Protein AF-A0A060XY44-F1 (afdb_monomer_lite)

Secondary structure (DSSP, 8-state):
----------HHHHHHHHHHHHHHTT-HHHHHHHHHHH---SS---HHHHHHHHHHHTT-HHHHHHHTGGGGGSTTS-HHHHHHHHHHHHHHHHHHHHHHHTTTT-HHHHHHHHHHHHHHHHHHHTT-SSHHHHHHHHHHTT-S-GGGSGGG--

Organism: Oncorhynchus mykiss (NCBI:txid8022)

Sequence (154 aa):
MTAEEIINVKEVEIIKVILDFLNSRKLHISMLALEKESGVINGLYSDDMLFLRQLVLDGQWDEVLQFIQPLECMDKFDRKRFRYIVLKQKFLEALCVNNAMSAEDEPQHLEFTMQESVKCLHALEEFCPSKDDYSKLCLLLTLPRLTNHAEFKA

Structure (mmCIF, N/CA/C/O backbone):
data_AF-A0A060XY44-F1
#
_entry.id   AF-A0A060XY44-F1
#
loop_
_atom_site.group_PDB
_atom_site.id
_atom_site.type_symbol
_atom_site.label_atom_id
_atom_site.label_alt_id
_atom_site.label_comp_id
_atom_site.label_asym_id
_atom_site.label_entity_id
_atom_site.label_seq_id
_atom_site.pdbx_PDB_ins_code
_atom_site.Cartn_x
_atom_site.Cartn_y
_atom_site.Cartn_z
_atom_site.occupancy
_atom_site.B_iso_or_equiv
_atom_site.auth_seq_id
_atom_site.auth_comp_id
_atom_site.auth_asym_id
_atom_site.auth_atom_id
_atom_site.pdbx_PDB_model_num
ATOM 1 N N . MET A 1 1 ? 19.293 -19.293 -49.717 1.00 46.50 1 MET A N 1
ATOM 2 C CA . MET A 1 1 ? 19.502 -18.174 -48.778 1.00 46.50 1 MET A CA 1
ATOM 3 C C . MET A 1 1 ? 18.289 -18.135 -47.871 1.00 46.50 1 MET A C 1
ATOM 5 O O . MET A 1 1 ? 17.247 -17.658 -48.293 1.00 46.50 1 MET A O 1
ATOM 9 N N . THR A 1 2 ? 18.366 -18.764 -46.703 1.00 54.50 2 THR A N 1
ATOM 10 C CA . THR A 1 2 ? 17.328 -18.640 -45.674 1.00 54.50 2 THR A CA 1
ATOM 11 C C . THR A 1 2 ? 17.514 -17.275 -45.029 1.00 54.50 2 THR A C 1
ATOM 13 O O . THR A 1 2 ? 18.593 -17.003 -44.508 1.00 54.50 2 THR A O 1
ATOM 16 N N . ALA A 1 3 ? 16.527 -16.390 -45.158 1.00 61.72 3 ALA A N 1
ATOM 17 C CA . ALA A 1 3 ? 16.538 -15.121 -44.446 1.00 61.72 3 ALA A CA 1
ATOM 18 C C . ALA A 1 3 ? 16.564 -15.429 -42.943 1.00 61.72 3 ALA A C 1
ATOM 20 O O . ALA A 1 3 ? 15.712 -16.174 -42.463 1.00 61.72 3 ALA A O 1
ATOM 21 N N . GLU A 1 4 ? 17.565 -14.926 -42.222 1.00 64.94 4 GLU A N 1
ATOM 22 C CA . GLU A 1 4 ? 17.541 -14.946 -40.762 1.00 64.94 4 GLU A CA 1
ATOM 23 C C . GLU A 1 4 ? 16.372 -14.067 -40.316 1.00 64.94 4 GLU A C 1
ATOM 25 O O . GLU A 1 4 ? 16.352 -12.861 -40.566 1.00 64.94 4 GLU A O 1
ATOM 30 N N . GLU A 1 5 ? 15.355 -14.679 -39.716 1.00 71.06 5 GLU A N 1
ATOM 31 C CA . GLU A 1 5 ? 14.253 -13.944 -39.110 1.00 71.06 5 GLU A CA 1
ATOM 32 C C . GLU A 1 5 ? 14.771 -13.257 -37.842 1.00 71.06 5 GLU A C 1
ATOM 34 O O . GLU A 1 5 ? 14.989 -13.888 -36.808 1.00 71.06 5 GLU A O 1
ATOM 39 N N . ILE A 1 6 ? 15.010 -11.949 -37.932 1.00 79.62 6 ILE A N 1
ATOM 40 C CA . ILE A 1 6 ? 15.431 -11.130 -36.796 1.00 79.62 6 ILE A CA 1
ATOM 41 C C . ILE A 1 6 ? 14.171 -10.649 -36.074 1.00 79.62 6 ILE A C 1
ATOM 43 O O . ILE A 1 6 ? 13.427 -9.814 -36.591 1.00 79.62 6 ILE A O 1
ATOM 47 N N . ILE A 1 7 ? 13.934 -11.156 -34.865 1.00 81.62 7 ILE A N 1
ATOM 48 C CA . ILE A 1 7 ? 12.894 -10.624 -33.979 1.00 81.62 7 ILE A CA 1
ATOM 49 C C . ILE A 1 7 ? 13.433 -9.338 -33.344 1.00 81.62 7 ILE A C 1
ATOM 51 O O . ILE A 1 7 ? 14.414 -9.369 -32.604 1.00 81.62 7 ILE A O 1
ATOM 55 N N . ASN A 1 8 ? 12.790 -8.205 -33.625 1.00 87.62 8 ASN A N 1
ATOM 56 C CA . ASN A 1 8 ? 13.129 -6.920 -33.018 1.00 87.62 8 ASN A CA 1
ATOM 57 C C . ASN A 1 8 ? 12.208 -6.659 -31.818 1.00 87.62 8 ASN A C 1
ATOM 59 O O . ASN A 1 8 ? 11.024 -6.383 -32.004 1.00 87.62 8 ASN A O 1
ATOM 63 N N . VAL A 1 9 ? 12.747 -6.770 -30.603 1.00 91.12 9 VAL A N 1
ATOM 64 C CA . VAL A 1 9 ? 12.024 -6.520 -29.346 1.00 91.12 9 VAL A CA 1
ATOM 65 C C . VAL A 1 9 ? 12.597 -5.270 -28.699 1.00 91.12 9 VAL A C 1
ATOM 67 O O . VAL A 1 9 ? 13.816 -5.136 -28.578 1.00 91.12 9 VAL A O 1
ATOM 70 N N . LYS A 1 10 ? 11.733 -4.351 -28.261 1.00 94.19 10 LYS A N 1
ATOM 71 C CA . LYS A 1 10 ? 12.196 -3.161 -27.544 1.00 94.19 10 LYS A CA 1
ATOM 72 C C . LYS A 1 10 ? 12.646 -3.544 -26.140 1.00 94.19 10 LYS A C 1
ATOM 74 O O . LYS A 1 10 ? 12.005 -4.347 -25.470 1.00 94.19 10 LYS A O 1
ATOM 79 N N . GLU A 1 11 ? 13.680 -2.879 -25.641 1.00 94.25 11 GLU A N 1
ATOM 80 C CA . GLU A 1 11 ? 14.184 -3.084 -24.277 1.00 94.25 11 GLU A CA 1
ATOM 81 C C . GLU A 1 11 ? 13.078 -2.954 -23.213 1.00 94.25 11 GLU A C 1
ATOM 83 O O . GLU A 1 11 ? 12.943 -3.810 -22.342 1.00 94.25 11 GLU A O 1
ATOM 88 N N . VAL A 1 12 ? 12.200 -1.952 -23.351 1.00 95.81 12 VAL A N 1
ATOM 89 C CA . VAL A 1 12 ? 11.047 -1.751 -22.454 1.00 95.81 12 VAL A CA 1
ATOM 90 C C . VAL A 1 12 ? 10.093 -2.952 -22.422 1.00 95.81 12 VAL A C 1
ATOM 92 O O . VAL A 1 12 ? 9.491 -3.228 -21.387 1.00 95.81 12 VAL A O 1
ATOM 95 N N . GLU A 1 13 ? 9.944 -3.682 -23.529 1.00 95.38 13 GLU A N 1
ATOM 96 C CA . GLU A 1 13 ? 9.080 -4.866 -23.603 1.00 95.38 13 GLU A CA 1
ATOM 97 C C . GLU A 1 13 ? 9.722 -6.040 -22.864 1.00 95.38 13 GLU A C 1
ATOM 99 O O . GLU A 1 13 ? 9.041 -6.731 -22.109 1.00 95.38 13 GLU A O 1
ATOM 104 N N . ILE A 1 14 ? 11.042 -6.208 -22.999 1.00 96.25 14 ILE A N 1
ATOM 105 C CA . ILE A 1 14 ? 11.809 -7.213 -22.252 1.00 96.25 14 ILE A CA 1
ATOM 106 C C . ILE A 1 14 ? 11.682 -6.954 -20.749 1.00 96.25 14 ILE A C 1
ATOM 108 O O . ILE A 1 14 ? 11.359 -7.869 -19.992 1.00 96.25 14 ILE A O 1
ATOM 112 N N . ILE A 1 15 ? 11.870 -5.703 -20.315 1.00 97.69 15 ILE A N 1
ATOM 113 C CA . ILE A 1 15 ? 11.770 -5.335 -18.898 1.00 97.69 15 ILE A CA 1
ATOM 114 C C . ILE A 1 15 ? 10.363 -5.614 -18.364 1.00 97.69 15 ILE A C 1
ATOM 116 O O . ILE A 1 15 ? 10.230 -6.232 -17.311 1.00 97.69 15 ILE A O 1
ATOM 120 N N . LYS A 1 16 ? 9.304 -5.245 -19.097 1.00 97.19 16 LYS A N 1
ATOM 121 C CA . LYS A 1 16 ? 7.919 -5.536 -18.686 1.00 97.19 16 LYS A CA 1
ATOM 122 C C . LYS A 1 16 ? 7.654 -7.034 -18.526 1.00 97.19 16 LYS A C 1
ATOM 124 O O . LYS A 1 16 ? 7.053 -7.434 -17.534 1.00 97.19 16 LYS A O 1
ATOM 129 N N . VAL A 1 17 ? 8.166 -7.864 -19.437 1.00 96.75 17 VAL A N 1
ATOM 130 C CA . VAL A 1 17 ? 8.060 -9.330 -19.328 1.00 96.75 17 VAL A CA 1
ATOM 131 C C . VAL A 1 17 ? 8.797 -9.854 -18.090 1.00 96.75 17 VAL A C 1
ATOM 133 O O . VAL A 1 17 ? 8.278 -10.723 -17.387 1.00 96.75 17 VAL A O 1
ATOM 136 N N . ILE A 1 18 ? 9.980 -9.315 -17.779 1.00 98.06 18 ILE A N 1
ATOM 137 C CA . ILE A 1 18 ? 10.712 -9.670 -16.554 1.00 98.06 18 ILE A CA 1
ATOM 138 C C . ILE A 1 18 ? 9.920 -9.241 -15.312 1.00 98.06 18 ILE A C 1
ATOM 140 O O . ILE A 1 18 ? 9.788 -10.031 -14.380 1.00 98.06 18 ILE A O 1
ATOM 144 N N . LEU A 1 19 ? 9.353 -8.032 -15.294 1.00 97.81 19 LEU A N 1
ATOM 145 C CA . LEU A 1 19 ? 8.531 -7.542 -14.183 1.00 97.81 19 LEU A CA 1
ATOM 146 C C . LEU A 1 19 ? 7.305 -8.434 -13.947 1.00 97.81 19 LEU A C 1
ATOM 148 O O . LEU A 1 19 ? 7.030 -8.795 -12.802 1.00 97.81 19 LEU A O 1
ATOM 152 N N . ASP A 1 20 ? 6.625 -8.866 -15.011 1.00 97.19 20 ASP A N 1
ATOM 153 C CA . ASP A 1 20 ? 5.523 -9.832 -14.914 1.00 97.19 20 ASP A CA 1
ATOM 154 C C . ASP A 1 20 ? 5.978 -11.177 -14.347 1.00 97.19 20 ASP A C 1
ATOM 156 O O . ASP A 1 20 ? 5.318 -11.748 -13.472 1.00 97.19 20 ASP A O 1
ATOM 160 N N . PHE A 1 21 ? 7.133 -11.675 -14.793 1.00 98.00 21 PHE A N 1
ATOM 161 C CA . PHE A 1 21 ? 7.709 -12.901 -14.254 1.00 98.00 21 PHE A CA 1
ATOM 162 C C . PHE A 1 21 ? 8.009 -12.770 -12.755 1.00 98.00 21 PHE A C 1
ATOM 164 O O . PHE A 1 21 ? 7.578 -13.621 -11.971 1.00 98.00 21 PHE A O 1
ATOM 171 N N . LEU A 1 22 ? 8.693 -11.702 -12.339 1.00 98.19 22 LEU A N 1
ATOM 172 C CA . LEU A 1 22 ? 9.035 -11.453 -10.937 1.00 98.19 22 LEU A CA 1
ATOM 173 C C . LEU A 1 22 ? 7.774 -11.352 -10.071 1.00 98.19 22 LEU A C 1
ATOM 175 O O . LEU A 1 22 ? 7.706 -11.988 -9.016 1.00 98.19 22 LEU A O 1
ATOM 179 N N . ASN A 1 23 ? 6.744 -10.648 -10.549 1.00 95.75 23 ASN A N 1
ATOM 180 C CA . ASN A 1 23 ? 5.451 -10.559 -9.878 1.00 95.75 23 ASN A CA 1
ATOM 181 C C . ASN A 1 23 ? 4.781 -11.939 -9.733 1.00 95.75 23 ASN A C 1
ATOM 183 O O . ASN A 1 23 ? 4.365 -12.315 -8.637 1.00 95.75 23 ASN A O 1
ATOM 187 N N . SER A 1 24 ? 4.752 -12.748 -10.800 1.00 97.00 24 SER A N 1
ATOM 188 C CA . SER A 1 24 ? 4.156 -14.098 -10.782 1.00 97.00 24 SER A CA 1
ATOM 189 C C . SER A 1 24 ? 4.832 -15.054 -9.789 1.00 97.00 24 SER A C 1
ATOM 191 O O . SER A 1 24 ? 4.211 -15.992 -9.285 1.00 97.00 24 SER A O 1
ATOM 193 N N . ARG A 1 25 ? 6.111 -14.806 -9.484 1.00 97.50 25 ARG A N 1
ATOM 194 C CA . ARG A 1 25 ? 6.919 -15.573 -8.528 1.00 97.50 25 ARG A CA 1
ATOM 195 C C . ARG A 1 25 ? 6.971 -14.946 -7.135 1.00 97.50 25 ARG A C 1
ATOM 197 O O . ARG A 1 25 ? 7.654 -15.492 -6.274 1.00 97.50 25 ARG A O 1
ATOM 204 N N . LYS A 1 26 ? 6.249 -13.843 -6.900 1.00 96.12 26 LYS A N 1
ATOM 205 C CA . LYS A 1 26 ? 6.275 -13.057 -5.652 1.00 96.12 26 LYS A CA 1
ATOM 206 C C . LYS A 1 26 ? 7.674 -12.537 -5.283 1.00 96.12 26 LYS A C 1
ATOM 208 O O . LYS A 1 26 ? 7.988 -12.335 -4.112 1.00 96.12 26 LYS A O 1
ATOM 213 N N . LEU A 1 27 ? 8.527 -12.301 -6.280 1.00 97.00 27 LEU A N 1
ATOM 214 C CA . LEU A 1 27 ? 9.889 -11.782 -6.116 1.00 97.00 27 LEU A CA 1
ATOM 215 C C . LEU A 1 27 ? 9.879 -10.247 -6.062 1.00 97.00 27 LEU A C 1
ATOM 217 O O . LEU A 1 27 ? 10.524 -9.569 -6.860 1.00 97.00 27 LEU A O 1
ATOM 221 N N . HIS A 1 28 ? 9.108 -9.689 -5.129 1.00 94.56 28 HIS A N 1
ATOM 222 C CA . HIS A 1 28 ? 8.787 -8.259 -5.105 1.00 94.56 28 HIS A CA 1
ATOM 223 C C . HIS A 1 28 ? 9.996 -7.353 -4.827 1.00 94.56 28 HIS A C 1
ATOM 225 O O . HIS A 1 28 ? 10.033 -6.234 -5.328 1.00 94.56 28 HIS A O 1
ATOM 231 N N . ILE A 1 29 ? 11.010 -7.840 -4.103 1.00 95.75 29 ILE A N 1
ATOM 232 C CA . ILE A 1 29 ? 12.255 -7.090 -3.865 1.00 95.75 29 ILE A CA 1
ATOM 233 C C . ILE A 1 29 ? 13.007 -6.884 -5.184 1.00 95.75 29 ILE A C 1
ATOM 235 O O . ILE A 1 29 ? 13.340 -5.757 -5.540 1.00 95.75 29 ILE A O 1
ATOM 239 N N . SER A 1 30 ? 13.230 -7.963 -5.941 1.00 97.94 30 SER A N 1
ATOM 240 C CA . SER A 1 30 ? 13.880 -7.894 -7.254 1.00 97.94 30 SER A CA 1
ATOM 241 C C . SER A 1 30 ? 13.055 -7.086 -8.252 1.00 97.94 30 SER A C 1
ATOM 243 O O . SER A 1 30 ? 13.619 -6.345 -9.048 1.00 97.94 30 SER A O 1
ATOM 245 N N . MET A 1 31 ? 11.724 -7.205 -8.193 1.00 97.06 31 MET A N 1
ATOM 246 C CA . MET A 1 31 ? 10.818 -6.412 -9.023 1.00 97.06 31 MET A CA 1
ATOM 247 C C . MET A 1 31 ? 11.005 -4.916 -8.759 1.00 97.06 31 MET A C 1
ATOM 249 O O . MET A 1 31 ? 11.260 -4.167 -9.694 1.00 97.06 31 MET A O 1
ATOM 253 N N . LEU A 1 32 ? 10.948 -4.493 -7.492 1.00 95.56 32 LEU A N 1
ATOM 254 C CA . LEU A 1 32 ? 11.127 -3.093 -7.112 1.00 95.56 32 LEU A CA 1
ATOM 255 C C . LEU A 1 32 ? 12.520 -2.564 -7.478 1.00 95.56 32 LEU A C 1
ATOM 257 O O . LEU A 1 32 ? 12.639 -1.427 -7.926 1.00 95.56 32 LEU A O 1
ATOM 261 N N . ALA A 1 33 ? 13.568 -3.375 -7.304 1.00 97.12 33 ALA A N 1
ATOM 262 C CA . ALA A 1 33 ? 14.924 -3.002 -7.702 1.00 97.12 33 ALA A CA 1
ATOM 263 C C . ALA A 1 33 ? 15.010 -2.736 -9.213 1.00 97.12 33 ALA A C 1
ATOM 265 O O . ALA A 1 33 ? 15.488 -1.682 -9.623 1.00 97.12 33 ALA A O 1
ATOM 266 N N . LEU A 1 34 ? 14.456 -3.636 -10.034 1.00 97.75 34 LEU A N 1
ATOM 267 C CA . LEU A 1 34 ? 14.444 -3.479 -11.487 1.00 97.75 34 LEU A CA 1
ATOM 268 C C . LEU A 1 34 ? 13.647 -2.246 -11.932 1.00 97.75 34 LEU A C 1
ATOM 270 O O . LEU A 1 34 ? 14.096 -1.521 -12.817 1.00 97.75 34 LEU A O 1
ATOM 274 N N . GLU A 1 35 ? 12.490 -1.976 -11.323 1.00 95.75 35 GLU A N 1
ATOM 275 C CA . GLU A 1 35 ? 11.713 -0.762 -11.614 1.00 95.75 35 GLU A CA 1
ATOM 276 C C . GLU A 1 35 ? 12.499 0.513 -11.281 1.00 95.75 35 GLU A C 1
ATOM 278 O O . GLU A 1 35 ? 12.495 1.453 -12.074 1.00 95.75 35 GLU A O 1
ATOM 283 N N . LYS A 1 36 ? 13.204 0.543 -10.140 1.00 94.31 36 LYS A N 1
ATOM 284 C CA . LYS A 1 36 ? 14.022 1.693 -9.721 1.00 94.31 36 LYS A CA 1
ATOM 285 C C . LYS A 1 36 ? 15.224 1.919 -10.637 1.00 94.31 36 LYS A C 1
ATOM 287 O O . LYS A 1 36 ? 15.525 3.062 -10.962 1.00 94.31 36 LYS A O 1
ATOM 292 N N . GLU A 1 37 ? 15.901 0.851 -11.049 1.00 96.88 37 GLU A N 1
ATOM 293 C CA . GLU A 1 37 ? 17.091 0.936 -11.903 1.00 96.88 37 GLU A CA 1
ATOM 294 C C . GLU A 1 37 ? 16.747 1.287 -13.354 1.00 96.88 37 GLU A C 1
ATOM 296 O O . GLU A 1 37 ? 17.439 2.085 -13.981 1.00 96.88 37 GLU A O 1
ATOM 301 N N . SER A 1 38 ? 15.671 0.707 -13.890 1.00 96.19 38 SER A N 1
ATOM 302 C CA . SER A 1 38 ? 15.278 0.907 -15.290 1.00 96.19 38 SER A CA 1
ATOM 303 C C . SER A 1 38 ? 14.354 2.104 -15.517 1.00 96.19 38 SER A C 1
ATOM 305 O O . SER A 1 38 ? 14.213 2.561 -16.650 1.00 96.19 38 SER A O 1
ATOM 307 N N . GLY A 1 39 ? 13.664 2.580 -14.476 1.00 94.00 39 GLY A N 1
ATOM 308 C CA . GLY A 1 39 ? 12.579 3.556 -14.606 1.00 94.00 39 GLY A CA 1
ATOM 309 C C . GLY A 1 39 ? 11.335 3.011 -15.323 1.00 94.00 39 GLY A C 1
ATOM 310 O O . GLY A 1 39 ? 10.426 3.776 -15.644 1.00 94.00 39 GLY A O 1
ATOM 311 N N . VAL A 1 40 ? 11.273 1.704 -15.599 1.00 95.31 40 VAL A N 1
ATOM 312 C CA . VAL A 1 40 ? 10.145 1.060 -16.281 1.00 95.31 40 VAL A CA 1
ATOM 313 C C . VAL A 1 40 ? 9.235 0.407 -15.251 1.00 95.31 40 VAL A C 1
ATOM 315 O O . VAL A 1 40 ? 9.664 -0.453 -14.491 1.00 95.31 40 VAL A O 1
ATOM 318 N N . ILE A 1 41 ? 7.952 0.764 -15.282 1.00 93.94 41 ILE A N 1
ATOM 319 C CA . ILE A 1 41 ? 6.907 0.143 -14.462 1.00 93.94 41 ILE A CA 1
ATOM 320 C C . ILE A 1 41 ? 5.940 -0.597 -15.379 1.00 93.94 41 ILE A C 1
ATOM 322 O O . ILE A 1 41 ? 5.520 -0.081 -16.422 1.00 93.94 41 ILE A O 1
ATOM 326 N N . ASN A 1 42 ? 5.569 -1.818 -14.993 1.00 91.94 42 ASN A N 1
ATOM 327 C CA . ASN A 1 42 ? 4.606 -2.598 -15.756 1.00 91.94 42 ASN A CA 1
ATOM 328 C C . ASN A 1 42 ? 3.166 -2.297 -15.316 1.00 91.94 42 ASN A C 1
ATOM 330 O O . ASN A 1 42 ? 2.583 -2.993 -14.488 1.00 91.94 42 ASN A O 1
ATOM 334 N N . GLY A 1 43 ? 2.600 -1.218 -15.856 1.00 87.50 43 GLY A N 1
ATOM 335 C CA . GLY A 1 43 ? 1.215 -0.822 -15.621 1.00 87.50 43 GLY A CA 1
ATOM 336 C C . GLY A 1 43 ? 0.883 0.536 -16.234 1.00 87.50 43 GLY A C 1
ATOM 337 O O . GLY A 1 43 ? 1.768 1.261 -16.685 1.00 87.50 43 GLY A O 1
ATOM 338 N N . LEU A 1 44 ? -0.407 0.869 -16.263 1.00 88.38 44 LEU A N 1
ATOM 339 C CA . LEU A 1 44 ? -0.906 2.181 -16.677 1.00 88.38 44 LEU A CA 1
ATOM 340 C C . LEU A 1 44 ? -1.364 2.937 -15.429 1.00 88.38 44 LEU A C 1
ATOM 342 O O . LEU A 1 44 ? -2.541 2.915 -15.073 1.00 88.38 44 LEU A O 1
ATOM 346 N N . TYR A 1 45 ? -0.409 3.555 -14.743 1.00 91.56 45 TYR A N 1
ATOM 347 C CA . TYR A 1 45 ? -0.654 4.355 -13.547 1.00 91.56 45 TYR A CA 1
ATOM 348 C C . TYR A 1 45 ? -0.391 5.827 -13.855 1.00 91.56 45 TYR A C 1
ATOM 350 O O . TYR A 1 45 ? 0.517 6.143 -14.620 1.00 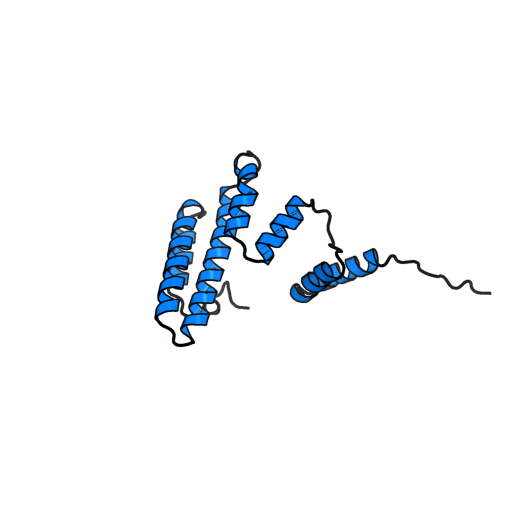91.56 45 TYR A O 1
ATOM 358 N N . SER A 1 46 ? -1.195 6.718 -13.274 1.00 94.12 46 SER A N 1
ATOM 359 C CA . SER A 1 46 ? -0.885 8.147 -13.272 1.00 94.12 46 SER A CA 1
ATOM 360 C C . SER A 1 46 ? 0.301 8.435 -12.353 1.00 94.12 46 SER A C 1
ATOM 362 O O . SER A 1 46 ? 0.577 7.660 -11.433 1.00 94.12 46 SER A O 1
ATOM 364 N N . ASP A 1 47 ? 0.948 9.583 -12.550 1.00 93.56 47 ASP A N 1
ATOM 365 C CA . ASP A 1 47 ? 2.045 10.039 -11.690 1.00 93.56 47 ASP A CA 1
ATOM 366 C C . ASP A 1 47 ? 1.615 10.118 -10.216 1.00 9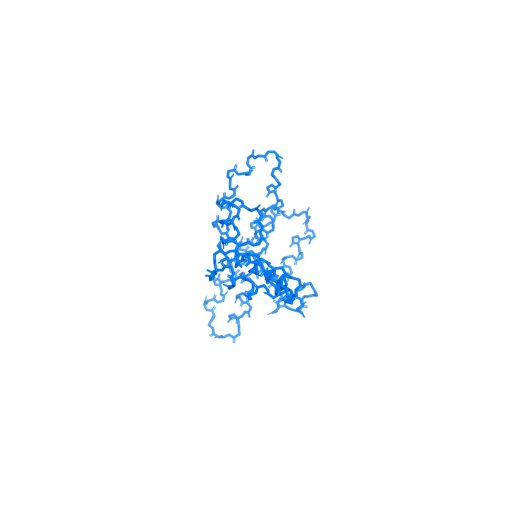3.56 47 ASP A C 1
ATOM 368 O O . ASP A 1 47 ? 2.338 9.649 -9.342 1.00 93.56 47 ASP A O 1
ATOM 372 N N . ASP A 1 48 ? 0.390 10.581 -9.939 1.00 95.06 48 ASP A N 1
ATOM 373 C CA . ASP A 1 48 ? -0.178 10.617 -8.582 1.00 95.06 48 ASP A CA 1
ATOM 374 C C . ASP A 1 48 ? -0.298 9.222 -7.949 1.00 95.06 48 ASP A C 1
ATOM 376 O O . ASP A 1 48 ? -0.039 9.036 -6.759 1.00 95.06 48 ASP A O 1
ATOM 380 N N . MET A 1 49 ? -0.678 8.214 -8.741 1.00 93.69 49 MET A N 1
ATOM 381 C CA . MET A 1 49 ? -0.801 6.837 -8.259 1.00 93.69 49 MET A CA 1
ATOM 382 C C . MET A 1 49 ? 0.577 6.212 -8.012 1.00 93.69 49 MET A C 1
ATOM 384 O O . MET A 1 49 ? 0.759 5.475 -7.042 1.00 93.69 49 MET A O 1
ATOM 388 N N . LEU A 1 50 ? 1.555 6.516 -8.871 1.00 93.81 50 LEU A N 1
ATOM 389 C CA . LEU A 1 50 ? 2.944 6.097 -8.685 1.00 93.81 50 LEU A CA 1
ATOM 390 C C . LEU A 1 50 ? 3.569 6.756 -7.454 1.00 93.81 50 LEU A C 1
ATOM 392 O O . LEU A 1 50 ? 4.257 6.083 -6.688 1.00 93.81 50 LEU A O 1
ATOM 396 N N . PHE A 1 51 ? 3.275 8.033 -7.223 1.00 95.75 51 PHE A N 1
ATOM 397 C CA . PHE A 1 51 ? 3.716 8.755 -6.040 1.00 95.75 51 PHE A CA 1
ATOM 398 C C . PHE A 1 51 ? 3.117 8.164 -4.759 1.00 95.75 51 PHE A C 1
ATOM 400 O O . PHE A 1 51 ? 3.857 7.825 -3.838 1.00 95.75 51 PHE A O 1
ATOM 407 N N . LEU A 1 52 ? 1.800 7.922 -4.725 1.00 96.81 52 LEU A N 1
ATOM 408 C CA . LEU A 1 52 ? 1.149 7.245 -3.598 1.00 96.81 52 LEU A CA 1
ATOM 409 C C . LEU A 1 52 ? 1.767 5.866 -3.327 1.00 96.81 52 LEU A C 1
ATOM 411 O O . LEU A 1 52 ? 2.032 5.517 -2.177 1.00 96.81 52 LEU A O 1
ATOM 415 N N . ARG A 1 53 ? 2.023 5.083 -4.381 1.00 95.06 53 ARG A N 1
ATOM 416 C CA . ARG A 1 53 ? 2.702 3.787 -4.268 1.00 95.06 53 ARG A CA 1
ATOM 417 C C . ARG A 1 53 ? 4.088 3.938 -3.640 1.00 95.06 53 ARG A C 1
ATOM 419 O O . ARG A 1 53 ? 4.447 3.111 -2.809 1.00 95.06 53 ARG A O 1
ATOM 426 N N . GLN A 1 54 ? 4.845 4.964 -4.019 1.00 94.38 54 GLN A N 1
ATOM 427 C CA . GLN A 1 54 ? 6.172 5.216 -3.466 1.00 94.38 54 GLN A CA 1
ATOM 428 C C . GLN A 1 54 ? 6.103 5.527 -1.966 1.00 94.38 54 GLN A C 1
ATOM 430 O O . GLN A 1 54 ? 6.804 4.879 -1.196 1.00 94.38 54 GLN A O 1
ATOM 435 N N . LEU A 1 55 ? 5.186 6.405 -1.540 1.00 97.50 55 LEU A N 1
ATOM 436 C CA . LEU A 1 55 ? 4.971 6.704 -0.117 1.00 97.50 55 LEU A CA 1
ATOM 437 C C . LEU A 1 55 ? 4.642 5.443 0.699 1.00 97.50 55 LEU A C 1
ATOM 439 O O . LEU A 1 55 ? 5.162 5.256 1.797 1.00 97.50 55 LEU A O 1
ATOM 443 N N . VAL A 1 56 ? 3.800 4.559 0.151 1.00 96.50 56 VAL A N 1
ATOM 444 C CA . VAL A 1 56 ? 3.438 3.278 0.781 1.00 96.50 56 VAL A CA 1
ATOM 445 C C . VAL A 1 56 ? 4.640 2.335 0.870 1.00 96.50 56 VAL A C 1
ATOM 447 O O . VAL A 1 56 ? 4.850 1.718 1.909 1.00 96.50 56 VAL A O 1
ATOM 450 N N . LEU A 1 57 ? 5.433 2.210 -0.198 1.00 93.25 57 LEU A N 1
ATOM 451 C CA . LEU A 1 57 ? 6.617 1.342 -0.218 1.00 93.25 57 LEU A CA 1
ATOM 452 C C . LEU A 1 57 ? 7.736 1.839 0.703 1.00 93.25 57 LEU A C 1
ATOM 454 O O . LEU A 1 57 ? 8.491 1.022 1.224 1.00 93.25 57 LE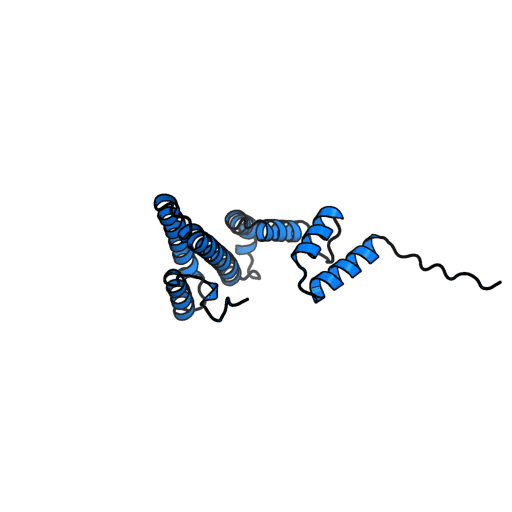U A O 1
ATOM 458 N N . ASP A 1 58 ? 7.824 3.151 0.910 1.00 93.62 58 ASP A N 1
ATOM 459 C CA . ASP A 1 58 ? 8.785 3.771 1.823 1.00 93.62 58 ASP A CA 1
ATOM 460 C C . ASP A 1 58 ? 8.284 3.810 3.281 1.00 93.62 58 ASP A C 1
ATOM 462 O O . ASP A 1 58 ? 8.998 4.287 4.161 1.00 93.62 58 ASP A O 1
ATOM 466 N N . GLY A 1 59 ? 7.064 3.327 3.559 1.00 94.31 59 GLY A N 1
ATOM 467 C CA . GLY A 1 59 ? 6.479 3.319 4.905 1.00 94.31 59 GLY A CA 1
ATOM 468 C C . GLY A 1 59 ? 6.135 4.714 5.443 1.00 94.31 59 GLY A C 1
ATOM 469 O O . GLY A 1 59 ? 5.985 4.906 6.650 1.00 94.31 59 GLY A O 1
ATOM 470 N N . GLN A 1 60 ? 6.000 5.716 4.569 1.00 96.19 60 GLN A N 1
ATOM 471 C CA . GLN A 1 60 ? 5.692 7.102 4.937 1.00 96.19 60 GLN A CA 1
ATOM 472 C C . GLN A 1 60 ? 4.186 7.284 5.182 1.00 96.19 60 GLN A C 1
ATOM 474 O O . GLN A 1 60 ? 3.496 8.034 4.494 1.00 96.19 60 GLN A O 1
ATOM 479 N N . TRP A 1 61 ? 3.647 6.569 6.172 1.00 95.44 61 TRP A N 1
ATOM 480 C CA . TRP A 1 61 ? 2.202 6.445 6.397 1.00 95.44 61 TRP A CA 1
ATOM 481 C C . TRP A 1 61 ? 1.482 7.768 6.674 1.00 95.44 61 TRP A C 1
ATOM 483 O O . TRP A 1 61 ? 0.334 7.936 6.264 1.00 95.44 61 TRP A O 1
ATOM 493 N N . ASP A 1 62 ? 2.133 8.715 7.349 1.00 95.06 62 ASP A N 1
ATOM 494 C CA . ASP A 1 62 ? 1.542 10.033 7.600 1.00 95.06 62 ASP A CA 1
ATOM 495 C C . ASP A 1 62 ? 1.430 10.861 6.315 1.00 95.06 62 ASP A C 1
ATOM 497 O O . ASP A 1 62 ? 0.404 11.503 6.091 1.00 95.06 62 ASP A O 1
ATOM 501 N N . GLU A 1 63 ? 2.417 10.762 5.422 1.00 97.69 63 GLU A N 1
ATOM 502 C CA . GLU A 1 63 ? 2.375 11.387 4.097 1.00 97.69 63 GLU A CA 1
ATOM 503 C C . GLU A 1 63 ? 1.314 10.732 3.207 1.00 97.69 63 GLU A C 1
ATOM 505 O O . GLU A 1 63 ? 0.575 11.430 2.518 1.00 97.69 63 GLU A O 1
ATOM 510 N N . VAL A 1 64 ? 1.143 9.405 3.284 1.00 97.56 64 VAL A N 1
ATOM 511 C CA . VAL A 1 64 ? 0.040 8.693 2.608 1.00 97.56 64 VAL A CA 1
ATOM 512 C C . VAL A 1 64 ? -1.319 9.258 3.036 1.00 97.56 64 VAL A C 1
ATOM 514 O O . VAL A 1 64 ? -2.180 9.532 2.195 1.00 97.56 64 VAL A O 1
ATOM 517 N N . LEU A 1 65 ? -1.523 9.447 4.345 1.00 95.50 65 LEU A N 1
ATOM 518 C CA . LEU A 1 65 ? -2.770 9.985 4.892 1.00 95.50 65 LEU A CA 1
ATOM 519 C C . LEU A 1 65 ? -2.988 11.456 4.532 1.00 95.50 65 LEU A C 1
ATOM 521 O O . LEU A 1 65 ? -4.141 11.860 4.409 1.00 95.50 65 LEU A O 1
ATOM 525 N N . GLN A 1 66 ? -1.929 12.254 4.378 1.00 96.56 66 GLN A N 1
ATOM 526 C CA . GLN A 1 66 ? -2.022 13.645 3.924 1.00 96.56 66 GLN A CA 1
ATOM 527 C C . GLN A 1 66 ? -2.325 13.731 2.427 1.00 96.56 66 GLN A C 1
ATOM 529 O O . GLN A 1 66 ? -3.238 14.451 2.022 1.00 96.56 66 GLN A O 1
ATOM 534 N N . PHE A 1 67 ? -1.618 12.945 1.614 1.00 96.88 67 PHE A N 1
ATOM 535 C CA . PHE A 1 67 ? -1.756 12.934 0.161 1.00 96.88 67 PHE A CA 1
ATOM 536 C C . PHE A 1 67 ? -3.176 12.569 -0.288 1.00 96.88 67 PHE A C 1
ATOM 538 O O . PHE A 1 67 ? -3.688 13.132 -1.252 1.00 96.88 67 PHE A O 1
ATOM 545 N N . ILE A 1 68 ? -3.842 11.661 0.433 1.00 95.50 68 ILE A N 1
ATOM 546 C CA . ILE A 1 68 ? -5.183 11.191 0.070 1.00 95.50 68 ILE A CA 1
ATOM 547 C C . ILE A 1 68 ? -6.317 12.141 0.489 1.00 95.50 68 ILE A C 1
ATOM 549 O O . ILE A 1 68 ? -7.434 11.989 -0.006 1.00 95.50 68 ILE A O 1
ATOM 553 N N . GLN A 1 69 ? -6.070 13.114 1.381 1.00 94.31 69 GLN A N 1
ATOM 554 C CA . GLN A 1 69 ? -7.120 13.988 1.939 1.00 94.31 69 GLN A CA 1
ATOM 555 C C . GLN A 1 69 ? -8.024 14.641 0.883 1.00 94.31 69 GLN A C 1
ATOM 557 O O . GLN A 1 69 ? -9.237 14.661 1.097 1.00 94.31 69 GLN A O 1
ATOM 562 N N . PRO A 1 70 ? -7.514 15.126 -0.268 1.00 93.88 70 PRO A N 1
ATOM 563 C CA . PRO A 1 70 ? -8.369 15.700 -1.306 1.00 93.88 70 PRO A CA 1
ATOM 564 C C . PRO A 1 70 ? -9.406 14.712 -1.866 1.00 93.88 70 PRO A C 1
ATOM 566 O O . PRO A 1 70 ? -10.503 15.121 -2.242 1.00 93.88 70 PRO A O 1
ATOM 569 N N . LEU A 1 71 ? -9.088 13.412 -1.897 1.00 92.69 71 LEU A N 1
ATOM 570 C CA . LEU A 1 71 ? -9.986 12.363 -2.390 1.00 92.69 71 LEU A CA 1
ATOM 571 C C . LEU A 1 71 ? -11.033 11.951 -1.349 1.00 92.69 71 LEU A C 1
ATOM 573 O O . LEU A 1 71 ? -12.086 11.437 -1.716 1.00 92.69 71 LEU A O 1
ATOM 577 N N . GLU A 1 72 ? -10.794 12.213 -0.061 1.00 90.62 72 GLU A N 1
ATOM 578 C CA . GLU A 1 72 ? -11.713 11.849 1.026 1.00 90.62 72 GLU A CA 1
ATOM 579 C C . GLU A 1 72 ? -13.068 12.563 0.960 1.00 90.62 72 GLU A C 1
ATOM 581 O O . GLU A 1 72 ? -14.038 12.087 1.550 1.00 90.62 72 GLU A O 1
ATOM 586 N N . CYS A 1 73 ? -13.140 13.683 0.239 1.00 89.19 73 CYS A N 1
ATOM 587 C CA . CYS A 1 73 ? -14.370 14.435 -0.001 1.00 89.19 73 CYS A CA 1
ATOM 588 C C . CYS A 1 73 ? -15.178 13.915 -1.204 1.00 89.19 73 CYS A C 1
ATOM 590 O O . CYS A 1 73 ? -16.239 14.460 -1.499 1.00 89.19 73 CYS A O 1
ATOM 592 N N . MET A 1 74 ? -14.683 12.911 -1.934 1.00 93.25 74 MET A N 1
ATOM 593 C CA . MET A 1 74 ? -15.354 12.372 -3.118 1.00 93.25 74 MET A CA 1
ATOM 594 C C . MET A 1 74 ? -16.283 11.215 -2.743 1.00 93.25 74 MET A C 1
ATOM 596 O O . MET A 1 74 ? -15.839 10.229 -2.165 1.00 93.25 74 MET A O 1
ATOM 600 N N . ASP A 1 75 ? -17.542 11.254 -3.188 1.00 89.69 75 ASP A N 1
ATOM 601 C CA . ASP A 1 75 ? -18.551 10.227 -2.859 1.00 89.69 75 ASP A CA 1
ATOM 602 C C . ASP A 1 75 ? -18.166 8.798 -3.281 1.00 89.69 75 ASP A C 1
ATOM 604 O O . ASP A 1 75 ? -18.630 7.813 -2.711 1.00 89.69 75 ASP A O 1
ATOM 608 N N . LYS A 1 76 ? -17.322 8.667 -4.311 1.00 94.19 76 LYS A N 1
ATOM 609 C CA . LYS A 1 76 ? -16.846 7.369 -4.817 1.00 94.19 76 LYS A CA 1
ATOM 610 C C . LYS A 1 76 ? -15.675 6.800 -4.017 1.00 94.19 76 LYS A C 1
ATOM 612 O O . LYS A 1 76 ? -15.295 5.653 -4.250 1.00 94.19 76 LYS A O 1
ATOM 617 N N . PHE A 1 77 ? -15.067 7.594 -3.141 1.00 94.38 77 PHE A N 1
ATOM 618 C CA . PHE A 1 77 ? -13.894 7.191 -2.390 1.00 94.38 77 PHE A CA 1
ATOM 619 C C . PHE A 1 77 ? -14.300 6.625 -1.029 1.00 94.38 77 PHE A C 1
ATOM 621 O O . PHE A 1 77 ? -14.855 7.318 -0.179 1.00 94.38 77 PHE A O 1
ATOM 628 N N . ASP A 1 78 ? -13.990 5.349 -0.800 1.00 94.69 78 ASP A N 1
ATOM 629 C CA . ASP A 1 78 ? -14.236 4.697 0.486 1.00 94.69 78 ASP A CA 1
ATOM 630 C C . ASP A 1 78 ? -13.165 5.105 1.509 1.00 94.69 78 ASP A C 1
ATOM 632 O O . ASP A 1 78 ? -12.200 4.381 1.786 1.00 94.69 78 ASP A O 1
ATOM 636 N N . ARG A 1 79 ? -13.349 6.302 2.074 1.00 94.12 79 ARG A N 1
ATOM 637 C CA . ARG A 1 79 ? -12.466 6.881 3.092 1.00 94.12 79 ARG A CA 1
ATOM 638 C C . ARG A 1 79 ? -12.258 5.940 4.274 1.00 94.12 79 ARG A C 1
ATOM 640 O O . ARG A 1 79 ? -11.131 5.793 4.749 1.00 94.12 79 ARG A O 1
ATOM 647 N N . LYS A 1 80 ? -13.337 5.324 4.769 1.00 93.69 80 LYS A N 1
ATOM 648 C CA . LYS A 1 80 ? -13.278 4.490 5.975 1.00 93.69 80 LYS A CA 1
ATOM 649 C C . LYS A 1 80 ? -12.374 3.287 5.732 1.00 93.69 80 LYS A C 1
ATOM 651 O O . LYS A 1 80 ? -11.474 3.028 6.531 1.00 93.69 80 LYS A O 1
ATOM 656 N N . ARG A 1 81 ? -12.566 2.593 4.607 1.00 94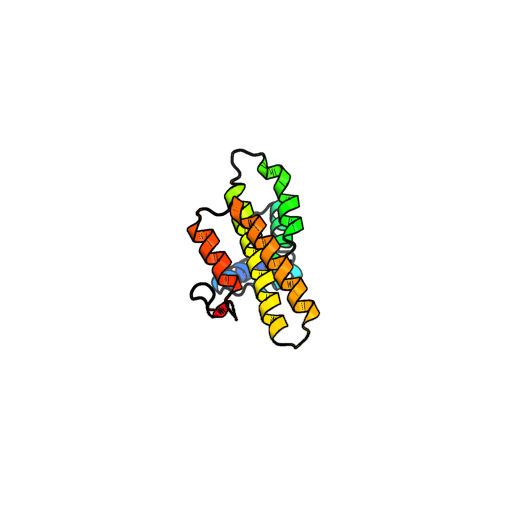.69 81 ARG A N 1
ATOM 657 C CA . ARG A 1 81 ? -11.737 1.444 4.238 1.00 94.69 81 ARG A CA 1
ATOM 658 C C . ARG A 1 81 ? -10.286 1.835 3.981 1.00 94.69 81 ARG A C 1
ATOM 660 O O . ARG A 1 81 ? -9.396 1.118 4.432 1.00 94.69 81 ARG A O 1
ATOM 667 N N . PHE A 1 82 ? -10.038 2.948 3.289 1.00 95.44 82 PHE A N 1
ATOM 668 C CA . PHE A 1 82 ? -8.673 3.401 3.019 1.00 95.44 82 PHE A CA 1
ATOM 669 C C . PHE A 1 82 ? -7.912 3.687 4.318 1.00 95.44 82 PHE A C 1
ATOM 671 O O . PHE A 1 82 ? -6.848 3.109 4.546 1.00 95.44 82 PHE A O 1
ATOM 678 N N . ARG A 1 83 ? -8.493 4.504 5.211 1.00 94.88 83 ARG A N 1
ATOM 679 C CA . ARG A 1 83 ? -7.884 4.821 6.512 1.00 94.88 83 ARG A CA 1
ATOM 680 C C . ARG A 1 83 ? -7.659 3.578 7.358 1.00 94.88 83 ARG A C 1
ATOM 682 O O . ARG A 1 83 ? -6.592 3.454 7.947 1.00 94.88 83 ARG A O 1
ATOM 689 N N . TYR A 1 84 ? -8.613 2.645 7.375 1.00 95.19 84 TYR A N 1
ATOM 690 C CA . TYR A 1 84 ? -8.451 1.377 8.083 1.00 95.19 84 TYR A CA 1
ATOM 691 C C . TYR A 1 84 ? -7.228 0.592 7.592 1.00 95.19 84 TYR A C 1
ATOM 693 O O . TYR A 1 84 ? -6.419 0.161 8.406 1.00 95.19 84 TYR A O 1
ATOM 701 N N . ILE A 1 85 ? -7.060 0.425 6.276 1.00 95.38 85 ILE A N 1
ATOM 702 C CA . ILE A 1 85 ? -5.937 -0.340 5.710 1.00 95.38 85 ILE A CA 1
ATOM 703 C C . ILE A 1 85 ? -4.598 0.326 6.048 1.00 95.38 85 ILE A C 1
ATOM 705 O O . ILE A 1 85 ? -3.691 -0.346 6.537 1.00 95.38 85 ILE A O 1
ATOM 709 N N . VAL A 1 86 ? -4.491 1.639 5.830 1.00 95.75 86 VAL A N 1
ATOM 710 C CA . VAL A 1 86 ? -3.251 2.397 6.052 1.00 95.75 86 VAL A CA 1
ATOM 711 C C . VAL A 1 86 ? -2.861 2.419 7.529 1.00 95.75 86 VAL A C 1
ATOM 713 O O . VAL A 1 86 ? -1.732 2.083 7.877 1.00 95.75 86 VAL A O 1
ATOM 716 N N . LEU A 1 87 ? -3.798 2.753 8.418 1.00 94.50 87 LEU A N 1
ATOM 717 C CA . LEU A 1 87 ? -3.526 2.803 9.855 1.00 94.50 87 LEU A CA 1
ATOM 718 C C . LEU A 1 87 ? -3.258 1.408 10.434 1.00 94.50 87 LEU A C 1
ATOM 720 O O . LEU A 1 87 ? -2.427 1.280 11.331 1.00 94.50 87 LEU A O 1
ATOM 724 N N . LYS A 1 88 ? -3.909 0.356 9.914 1.00 93.88 88 LYS A N 1
ATOM 725 C CA . LYS A 1 88 ? -3.622 -1.026 10.317 1.00 93.88 88 LYS A CA 1
ATOM 726 C C . LYS A 1 88 ? -2.192 -1.406 9.945 1.00 93.88 88 LYS A C 1
ATOM 728 O O . LYS A 1 88 ? -1.504 -1.989 10.775 1.00 93.88 88 LYS A O 1
ATOM 733 N N . GLN A 1 89 ? -1.735 -1.063 8.740 1.00 93.69 89 GLN A N 1
ATOM 734 C CA . GLN A 1 89 ? -0.361 -1.338 8.323 1.00 93.69 89 GLN A CA 1
ATOM 735 C C . GLN A 1 89 ? 0.652 -0.553 9.169 1.00 93.69 89 GLN A C 1
ATOM 737 O O . GLN A 1 89 ? 1.575 -1.156 9.713 1.00 93.69 89 GLN A O 1
ATOM 742 N N . LYS A 1 90 ? 0.409 0.748 9.393 1.00 93.19 90 LYS A N 1
ATOM 743 C CA . LYS A 1 90 ? 1.214 1.589 10.296 1.00 93.19 90 LYS A CA 1
ATOM 744 C C . LYS A 1 90 ? 1.329 0.982 11.700 1.00 93.19 90 LYS A C 1
ATOM 746 O O . LYS A 1 90 ? 2.417 0.919 12.266 1.00 93.19 90 LYS A O 1
ATOM 751 N N . PHE A 1 91 ? 0.213 0.507 12.255 1.00 92.50 91 PHE A N 1
ATOM 752 C CA . PHE A 1 91 ? 0.173 -0.159 13.559 1.00 92.50 91 PHE A CA 1
ATOM 753 C C . PHE A 1 91 ? 1.001 -1.451 13.582 1.00 92.50 91 PHE A C 1
ATOM 755 O O . PHE A 1 91 ? 1.779 -1.664 14.510 1.00 92.50 91 PHE A O 1
ATOM 762 N N . LEU A 1 92 ? 0.848 -2.310 12.570 1.00 89.81 92 LEU A N 1
ATOM 763 C CA . LEU A 1 92 ? 1.575 -3.578 12.494 1.00 89.81 92 LEU A CA 1
ATOM 764 C C . LEU A 1 92 ? 3.087 -3.365 12.369 1.00 89.81 92 LEU A C 1
ATOM 766 O O . LEU A 1 92 ? 3.851 -4.099 12.989 1.00 89.81 92 LEU A O 1
ATOM 770 N N . GLU A 1 93 ? 3.524 -2.354 11.619 1.00 88.44 93 GLU A N 1
ATOM 771 C CA . GLU A 1 93 ? 4.945 -2.013 11.498 1.00 88.44 93 GLU A CA 1
ATOM 772 C C . GLU A 1 93 ? 5.528 -1.478 12.803 1.00 88.44 93 GLU A C 1
ATOM 774 O O . GLU A 1 93 ? 6.575 -1.963 13.235 1.00 88.44 93 GLU A O 1
ATOM 779 N N . ALA A 1 94 ? 4.821 -0.570 13.485 1.00 86.38 94 ALA A N 1
ATOM 780 C CA . ALA A 1 94 ? 5.226 -0.094 14.808 1.00 86.38 94 ALA A CA 1
ATOM 781 C C . ALA A 1 94 ? 5.355 -1.258 15.809 1.00 86.38 94 ALA A C 1
ATOM 783 O O . ALA A 1 94 ? 6.338 -1.355 16.545 1.00 86.38 94 ALA A O 1
ATOM 784 N N . LEU A 1 95 ? 4.411 -2.204 15.773 1.00 84.19 95 LEU A N 1
ATOM 785 C CA . LEU A 1 95 ? 4.429 -3.395 16.618 1.00 84.19 95 LEU A CA 1
ATOM 786 C C . LEU A 1 95 ? 5.566 -4.371 16.253 1.00 84.19 95 LEU A C 1
ATOM 788 O O . LEU A 1 95 ? 6.170 -4.972 17.143 1.00 84.19 95 LEU A O 1
ATOM 792 N N . CYS A 1 96 ? 5.892 -4.529 14.966 1.00 79.81 96 CYS A N 1
ATOM 793 C CA . CYS A 1 96 ? 7.050 -5.304 14.506 1.00 79.81 96 CYS A CA 1
ATOM 794 C C . CYS A 1 96 ? 8.368 -4.723 15.027 1.00 79.81 96 CYS A C 1
ATOM 796 O O . CYS A 1 96 ? 9.179 -5.472 15.572 1.00 79.81 96 CYS A O 1
ATOM 798 N N . VAL A 1 97 ? 8.570 -3.408 14.883 1.00 76.12 97 VAL A N 1
ATOM 799 C CA . VAL A 1 97 ? 9.774 -2.716 15.374 1.00 76.12 97 VAL A CA 1
ATOM 800 C C . VAL A 1 97 ? 9.887 -2.865 16.889 1.00 76.12 97 VAL A C 1
ATOM 802 O O . VAL A 1 97 ? 10.948 -3.229 17.388 1.00 76.12 97 VAL A O 1
ATOM 805 N N . ASN A 1 98 ? 8.781 -2.696 17.618 1.00 70.44 98 ASN A N 1
ATOM 806 C CA . ASN A 1 98 ? 8.746 -2.873 19.069 1.00 70.44 98 ASN A CA 1
ATOM 807 C C . ASN A 1 98 ? 9.188 -4.289 19.500 1.00 70.44 98 ASN A C 1
ATOM 809 O O . ASN A 1 98 ? 10.028 -4.459 20.385 1.00 70.44 98 ASN A O 1
ATOM 813 N N . ASN A 1 99 ? 8.673 -5.319 18.820 1.00 67.38 99 ASN A N 1
ATOM 814 C CA . ASN A 1 99 ? 9.017 -6.717 19.091 1.00 67.38 99 ASN A CA 1
ATOM 815 C C . ASN A 1 99 ? 10.466 -7.069 18.709 1.00 67.38 99 ASN A C 1
ATOM 817 O O . ASN A 1 99 ? 11.061 -7.945 19.336 1.00 67.38 99 ASN A O 1
ATOM 821 N N . ALA A 1 100 ? 11.034 -6.416 17.689 1.00 64.44 100 ALA A N 1
ATOM 822 C CA . ALA A 1 100 ? 12.435 -6.586 17.307 1.00 64.44 100 ALA A CA 1
ATOM 823 C C . ALA A 1 100 ? 13.382 -5.913 18.318 1.00 64.44 100 ALA A C 1
ATOM 825 O O . ALA A 1 100 ? 14.340 -6.537 18.760 1.00 64.44 100 ALA A O 1
ATOM 826 N N . MET A 1 101 ? 13.061 -4.691 18.757 1.00 58.81 101 MET A N 1
ATOM 827 C CA . MET A 1 101 ? 13.861 -3.915 19.720 1.00 58.81 101 MET A CA 1
ATOM 828 C C . MET A 1 101 ? 13.798 -4.477 21.151 1.00 58.81 101 MET A C 1
ATOM 830 O O . MET A 1 101 ? 14.765 -4.369 21.899 1.00 58.81 101 MET A O 1
ATOM 834 N N . SER A 1 102 ? 12.703 -5.154 21.525 1.00 55.78 102 SER A N 1
ATOM 835 C CA . SER A 1 102 ? 12.588 -5.898 22.797 1.00 55.78 102 SER A CA 1
ATOM 836 C C . SER A 1 102 ? 13.667 -6.972 22.985 1.00 55.78 102 SER A C 1
ATOM 838 O O . SER A 1 102 ? 13.863 -7.446 24.101 1.00 55.78 102 SER A O 1
ATOM 840 N N . ALA A 1 103 ? 14.324 -7.403 21.904 1.00 54.59 103 ALA A N 1
ATOM 841 C CA . ALA A 1 103 ? 15.360 -8.428 21.938 1.00 54.59 103 ALA A CA 1
ATOM 842 C C . ALA A 1 103 ? 16.779 -7.872 22.176 1.00 54.59 103 ALA A C 1
ATOM 844 O O . ALA A 1 103 ? 17.686 -8.678 22.371 1.00 54.59 103 ALA A O 1
ATOM 845 N N . GLU A 1 104 ? 16.977 -6.545 22.160 1.00 54.69 104 GLU A N 1
ATOM 846 C CA . GLU A 1 104 ? 18.309 -5.904 22.134 1.00 54.69 104 GLU A CA 1
ATOM 847 C C . GLU A 1 104 ? 18.615 -4.984 23.348 1.00 54.69 104 GLU A C 1
ATOM 849 O O . GLU A 1 104 ? 19.537 -4.180 23.298 1.00 54.69 104 GLU A O 1
ATOM 854 N N . ASP A 1 105 ? 17.918 -5.150 24.482 1.00 53.53 105 ASP A N 1
ATOM 855 C CA . ASP A 1 105 ? 18.308 -4.626 25.815 1.00 53.53 105 ASP A CA 1
ATOM 856 C C . ASP A 1 105 ? 18.441 -3.083 25.995 1.00 53.53 105 ASP A C 1
ATOM 858 O O . ASP A 1 105 ? 19.197 -2.623 26.854 1.00 53.53 105 ASP A O 1
ATOM 862 N N . GLU A 1 106 ? 17.647 -2.247 25.304 1.00 55.56 106 GLU A N 1
ATOM 863 C CA . GLU A 1 106 ? 17.496 -0.810 25.649 1.00 55.56 106 GLU A CA 1
ATOM 864 C C . GLU A 1 106 ? 16.067 -0.436 26.118 1.00 55.56 106 GLU A C 1
ATOM 866 O O . GLU A 1 106 ? 15.187 -0.123 25.308 1.00 55.56 106 GLU A O 1
ATOM 871 N N . PRO A 1 107 ? 15.802 -0.403 27.442 1.00 57.53 107 PRO A N 1
ATOM 872 C CA . PRO A 1 107 ? 14.447 -0.248 27.983 1.00 57.53 107 PRO A CA 1
ATOM 873 C C . PRO A 1 107 ? 13.753 1.090 27.662 1.00 57.53 107 PRO A C 1
ATOM 875 O O . PRO A 1 107 ? 12.526 1.143 27.639 1.00 57.53 107 PRO A O 1
ATOM 878 N N . GLN A 1 108 ? 14.501 2.167 27.396 1.00 59.19 108 GLN A N 1
ATOM 879 C CA . GLN A 1 108 ? 13.926 3.495 27.117 1.00 59.19 108 GLN A CA 1
ATOM 880 C C . GLN A 1 108 ? 13.339 3.606 25.698 1.00 59.19 108 GLN A C 1
ATOM 882 O O . GLN A 1 108 ? 12.307 4.247 25.502 1.00 59.19 108 GLN A O 1
ATOM 887 N N . HIS A 1 109 ? 13.951 2.943 24.712 1.00 59.78 109 HIS A N 1
ATOM 888 C CA . HIS A 1 109 ? 13.456 2.912 23.330 1.00 59.78 109 HIS A CA 1
ATOM 889 C C . HIS A 1 109 ? 12.203 2.038 23.176 1.00 59.78 109 HIS A C 1
ATOM 891 O O . HIS A 1 109 ? 11.336 2.310 22.338 1.00 59.78 109 HIS A O 1
ATOM 897 N N . LEU A 1 110 ? 12.069 1.023 24.030 1.00 59.41 110 LEU A N 1
ATOM 898 C CA . LEU A 1 110 ? 10.917 0.131 24.048 1.00 59.41 110 LEU A CA 1
ATOM 899 C C . LEU A 1 110 ? 9.627 0.854 24.465 1.00 59.41 110 LEU A C 1
ATOM 901 O O . LEU A 1 110 ? 8.579 0.705 23.834 1.00 59.41 110 LEU A O 1
ATOM 905 N N . GLU A 1 111 ? 9.709 1.688 25.502 1.00 62.12 111 GLU A N 1
ATOM 906 C CA . GLU A 1 111 ? 8.555 2.424 26.024 1.00 62.12 111 GLU A CA 1
ATOM 907 C C . GLU A 1 111 ? 8.012 3.439 25.003 1.00 62.12 111 GLU A C 1
ATOM 909 O O . GLU A 1 111 ? 6.797 3.566 24.834 1.00 62.12 111 GLU A O 1
ATOM 914 N N . PHE A 1 112 ? 8.902 4.094 24.250 1.00 64.00 112 PHE A N 1
ATOM 915 C CA . PHE A 1 112 ? 8.527 5.024 23.183 1.00 64.00 112 PHE A CA 1
ATOM 916 C C . PHE A 1 112 ? 7.778 4.322 22.036 1.00 64.00 112 PHE A C 1
ATOM 918 O O . PHE A 1 112 ? 6.697 4.756 21.631 1.00 64.00 112 PHE A O 1
ATOM 925 N N . THR A 1 113 ? 8.295 3.184 21.569 1.00 70.69 113 THR A N 1
ATOM 926 C CA . THR A 1 113 ? 7.715 2.431 20.441 1.00 70.69 113 THR A CA 1
ATOM 927 C C . THR A 1 113 ? 6.358 1.803 20.802 1.00 70.69 113 THR A C 1
ATOM 929 O O . THR A 1 113 ? 5.427 1.750 19.987 1.00 70.69 113 THR A O 1
ATOM 932 N N . MET A 1 114 ? 6.189 1.385 22.061 1.00 78.25 114 MET A N 1
ATOM 933 C CA . MET A 1 114 ? 4.910 0.893 22.581 1.00 78.25 114 MET A CA 1
ATOM 934 C C . MET A 1 114 ? 3.852 2.005 22.632 1.00 78.25 114 MET A C 1
ATOM 936 O O . MET A 1 114 ? 2.704 1.786 22.239 1.00 78.25 114 MET A O 1
ATOM 940 N N . GLN A 1 115 ? 4.226 3.217 23.056 1.00 81.44 115 GLN A N 1
ATOM 941 C CA . GLN A 1 115 ? 3.314 4.366 23.063 1.00 81.44 115 GLN A CA 1
ATOM 942 C C . GLN A 1 115 ? 2.843 4.739 21.653 1.00 81.44 115 GLN A C 1
ATOM 944 O O . GLN A 1 115 ? 1.668 5.061 21.470 1.00 81.44 115 GLN A O 1
ATOM 949 N N . GLU A 1 116 ? 3.718 4.683 20.648 1.00 81.56 116 GLU A N 1
ATOM 950 C CA . GLU A 1 116 ? 3.334 4.919 19.250 1.00 81.56 116 GLU A CA 1
ATOM 951 C C . GLU A 1 116 ? 2.375 3.851 18.720 1.00 81.56 116 GLU A C 1
ATOM 953 O O . GLU A 1 116 ? 1.372 4.185 18.081 1.00 81.56 116 GLU A O 1
ATOM 958 N N . SER A 1 117 ? 2.622 2.583 19.055 1.00 84.31 117 SER A N 1
ATOM 959 C CA . SER A 1 117 ? 1.740 1.468 18.693 1.00 84.31 117 SER A CA 1
ATOM 960 C C . SER A 1 117 ? 0.337 1.645 19.290 1.00 84.31 117 SER A C 1
ATOM 962 O O . SER A 1 117 ? -0.663 1.503 18.587 1.00 84.31 117 SER A O 1
ATOM 964 N N . VAL A 1 118 ? 0.244 2.036 20.566 1.00 87.81 118 VAL A N 1
ATOM 965 C CA . VAL A 1 118 ? -1.035 2.298 21.251 1.00 87.81 118 VAL A CA 1
ATOM 966 C C . VAL A 1 118 ? -1.752 3.520 20.667 1.00 87.81 118 VAL A C 1
ATOM 968 O O . VAL A 1 118 ? -2.959 3.468 20.434 1.00 87.81 118 VAL A O 1
ATOM 971 N N . LYS A 1 119 ? -1.029 4.607 20.362 1.00 88.88 119 LYS A N 1
ATOM 972 C CA . LYS A 1 119 ? -1.603 5.786 19.686 1.00 88.88 119 LYS A CA 1
ATOM 973 C C . LYS A 1 119 ? -2.190 5.423 18.320 1.00 88.88 119 LYS A C 1
ATOM 975 O O . LYS A 1 119 ? -3.305 5.839 18.009 1.00 88.88 119 LYS A O 1
ATOM 980 N N . CYS A 1 120 ? -1.467 4.632 17.524 1.00 88.06 120 CYS A N 1
ATOM 981 C CA . CYS A 1 120 ? -1.949 4.164 16.224 1.00 88.06 120 CYS A CA 1
ATOM 982 C C . CYS A 1 120 ? -3.180 3.264 16.367 1.00 88.06 120 CYS A C 1
ATOM 984 O O . CYS A 1 120 ? -4.133 3.414 15.605 1.00 88.06 120 CYS A O 1
ATOM 986 N N . LEU A 1 121 ? -3.190 2.375 17.366 1.00 91.12 121 LEU A N 1
ATOM 987 C CA . LEU A 1 121 ? -4.336 1.518 17.648 1.00 91.12 121 LEU A CA 1
ATOM 988 C C . LEU A 1 121 ? -5.582 2.343 17.994 1.00 91.12 121 LEU A C 1
ATOM 990 O O . LEU A 1 121 ? -6.628 2.129 17.390 1.00 91.12 121 LEU A O 1
ATOM 994 N N . HIS A 1 122 ? -5.471 3.333 18.883 1.00 91.75 122 HIS A N 1
ATOM 995 C CA . HIS A 1 122 ? -6.598 4.211 19.213 1.00 91.75 122 HIS A CA 1
ATOM 996 C C . HIS A 1 122 ? -7.137 4.967 17.994 1.00 91.75 122 HIS A C 1
ATOM 998 O O . HIS A 1 122 ? -8.349 5.058 17.817 1.00 91.75 122 HIS A O 1
ATOM 1004 N N . ALA A 1 123 ? -6.258 5.463 17.118 1.00 91.19 123 ALA A N 1
ATOM 1005 C CA . ALA A 1 123 ? -6.680 6.120 15.882 1.00 91.19 123 ALA A CA 1
ATOM 1006 C C . ALA A 1 123 ? -7.441 5.173 14.934 1.00 91.19 123 ALA A C 1
ATOM 1008 O O . ALA A 1 123 ? -8.267 5.623 14.144 1.00 91.19 123 ALA A O 1
ATOM 1009 N N . LEU A 1 124 ? -7.181 3.867 15.006 1.00 92.69 124 LEU A N 1
A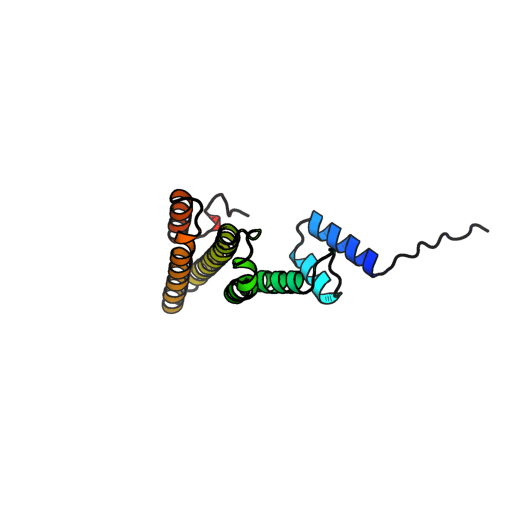TOM 1010 C CA . LEU A 1 124 ? -7.812 2.856 14.163 1.00 92.69 124 LEU A CA 1
ATOM 1011 C C . LEU A 1 124 ? -9.236 2.485 14.610 1.00 92.69 124 LEU A C 1
ATOM 1013 O O . LEU A 1 124 ? -10.013 1.983 13.795 1.00 92.69 124 LEU A O 1
ATOM 1017 N N . GLU A 1 125 ? -9.588 2.711 15.878 1.00 92.31 125 GLU A N 1
ATOM 1018 C CA . GLU A 1 125 ? -10.868 2.291 16.467 1.00 92.31 125 GLU A CA 1
ATOM 1019 C C . GLU A 1 125 ? -12.075 2.796 15.661 1.00 92.31 125 GLU A C 1
ATOM 1021 O O . GLU A 1 125 ? -12.974 2.023 15.327 1.00 92.31 125 GLU A O 1
ATOM 1026 N N . GLU A 1 126 ? -12.049 4.069 15.254 1.00 92.50 126 GLU A N 1
ATOM 1027 C CA . GLU A 1 126 ? -13.102 4.707 14.451 1.00 92.50 126 GLU A CA 1
ATOM 1028 C C . GLU A 1 126 ? -13.267 4.058 13.062 1.00 92.50 126 GLU A C 1
ATOM 1030 O O . GLU A 1 126 ? -14.368 3.984 12.503 1.00 92.50 126 GLU A O 1
ATOM 1035 N N . PHE A 1 127 ? -12.172 3.547 12.499 1.00 93.00 127 PHE A N 1
ATOM 1036 C CA . PHE A 1 127 ? -12.139 3.000 11.144 1.00 93.00 127 PHE A CA 1
ATOM 1037 C C . PHE A 1 127 ? -12.377 1.490 11.103 1.00 93.00 127 PHE A C 1
ATOM 1039 O O . PHE A 1 127 ? -12.595 0.942 10.020 1.00 93.00 127 PHE A O 1
ATOM 1046 N N . CYS A 1 128 ? -12.411 0.814 12.254 1.00 91.56 128 CYS A N 1
ATOM 1047 C CA . CYS A 1 128 ? -12.666 -0.618 12.309 1.00 91.56 128 CYS A CA 1
ATOM 1048 C C . CYS A 1 128 ? -14.060 -0.974 11.738 1.00 91.56 128 CYS A C 1
ATOM 1050 O O . CYS A 1 128 ? -15.050 -0.267 11.984 1.00 91.56 128 CYS A O 1
ATOM 1052 N N . PRO A 1 129 ? -14.175 -2.074 10.966 1.00 89.25 129 PRO A N 1
ATOM 1053 C CA . PRO A 1 129 ? -15.467 -2.556 10.478 1.00 89.25 129 PRO A CA 1
ATOM 1054 C C . PRO A 1 129 ? -16.382 -3.023 11.617 1.00 89.25 129 PRO A C 1
ATOM 1056 O O . PRO A 1 129 ? -17.591 -2.800 11.562 1.00 89.25 129 PRO A O 1
ATOM 1059 N N . SER A 1 130 ? -15.808 -3.630 12.662 1.00 91.69 130 SER A N 1
ATOM 1060 C CA . SER A 1 130 ? -16.526 -4.118 13.839 1.00 91.69 130 SER A CA 1
ATOM 1061 C C . SER A 1 130 ? -15.707 -3.979 15.131 1.00 91.69 130 SER A C 1
ATOM 1063 O O . SER A 1 130 ? -14.486 -3.816 15.108 1.00 91.69 130 SER A O 1
ATOM 1065 N N . LYS A 1 131 ? -16.382 -4.091 16.285 1.00 90.25 131 LYS A N 1
ATOM 1066 C CA . LYS A 1 131 ? -15.726 -4.139 17.606 1.00 90.25 131 LYS A CA 1
ATOM 1067 C C . LYS A 1 131 ? -14.857 -5.385 17.792 1.00 90.25 131 LYS A C 1
ATOM 1069 O O . LYS A 1 131 ? -13.876 -5.342 18.531 1.00 90.25 131 LYS A O 1
ATOM 1074 N N . ASP A 1 132 ? -15.227 -6.482 17.139 1.00 90.88 132 ASP A N 1
ATOM 1075 C CA . ASP A 1 132 ? -14.459 -7.727 17.150 1.00 90.88 132 ASP A CA 1
ATOM 1076 C C . ASP A 1 132 ? -13.120 -7.540 16.423 1.00 90.88 132 ASP A C 1
ATOM 1078 O O . ASP A 1 132 ? -12.073 -7.904 16.951 1.00 90.88 132 ASP A O 1
ATOM 1082 N N . ASP A 1 133 ? -13.129 -6.859 15.271 1.00 89.12 133 ASP A N 1
ATOM 1083 C CA . ASP A 1 133 ? -11.901 -6.547 14.528 1.00 89.12 133 ASP A CA 1
ATOM 1084 C C . ASP A 1 133 ? -10.951 -5.657 15.329 1.00 89.12 133 ASP A C 1
ATOM 1086 O O . ASP A 1 133 ? -9.746 -5.899 15.340 1.00 89.12 133 ASP A O 1
ATOM 1090 N N . TYR A 1 134 ? -11.483 -4.664 16.044 1.00 92.00 134 TYR A N 1
ATOM 1091 C CA . TYR A 1 134 ? -10.673 -3.838 16.938 1.00 92.00 134 TYR A CA 1
ATOM 1092 C C . TYR A 1 134 ? -10.086 -4.661 18.094 1.00 92.00 134 TYR A C 1
ATOM 1094 O O . TYR A 1 134 ? -8.897 -4.571 18.390 1.00 92.00 134 TYR A O 1
ATOM 1102 N N . SER A 1 135 ? -10.894 -5.539 18.692 1.00 90.88 135 SER A N 1
ATOM 1103 C CA . SER A 1 135 ? -10.472 -6.399 19.804 1.00 90.88 135 SER A CA 1
ATOM 1104 C C . SER A 1 135 ? -9.351 -7.364 19.398 1.00 90.88 135 SER A C 1
ATOM 1106 O O . SER A 1 135 ? -8.406 -7.565 20.163 1.00 90.88 135 SER A O 1
ATOM 1108 N N . LYS A 1 136 ? -9.400 -7.911 18.174 1.00 89.62 136 LYS A N 1
ATOM 1109 C CA . LYS A 1 136 ? -8.306 -8.716 17.601 1.00 89.62 136 LYS A CA 1
ATOM 1110 C C . LYS A 1 136 ? -7.007 -7.924 17.499 1.00 89.62 136 LYS A C 1
ATOM 1112 O O . LYS A 1 136 ? -5.947 -8.469 17.778 1.00 89.62 136 LYS A O 1
ATOM 1117 N N . LEU A 1 137 ? -7.073 -6.645 17.136 1.00 90.00 137 LEU A N 1
ATOM 1118 C CA . LEU A 1 137 ? -5.888 -5.790 17.031 1.00 90.00 137 LEU A CA 1
ATOM 1119 C C . LEU A 1 137 ? -5.320 -5.422 18.403 1.00 90.00 137 LEU A C 1
ATOM 1121 O O . LEU A 1 137 ? -4.104 -5.463 18.577 1.00 90.00 137 LEU A O 1
ATOM 1125 N N . CYS A 1 138 ? -6.176 -5.178 19.398 1.00 89.75 138 CYS A N 1
ATOM 1126 C CA . CYS A 1 138 ? -5.747 -5.031 20.790 1.00 89.75 138 CYS A CA 1
ATOM 1127 C C . CYS A 1 138 ? -4.995 -6.272 21.288 1.00 89.75 138 CYS A C 1
ATOM 1129 O O . CYS A 1 138 ? -3.984 -6.144 21.975 1.00 89.75 138 CYS A O 1
ATOM 1131 N N . LEU A 1 139 ? -5.450 -7.475 20.917 1.00 87.19 139 LEU A N 1
ATOM 1132 C CA . LEU A 1 139 ? -4.782 -8.720 21.299 1.00 87.19 139 LEU A CA 1
ATOM 1133 C C . LEU A 1 139 ? -3.349 -8.797 20.749 1.00 87.19 139 LEU A C 1
ATOM 1135 O O . LEU A 1 139 ? -2.473 -9.329 21.430 1.00 87.19 139 LEU A O 1
ATOM 1139 N N . LEU A 1 140 ? -3.076 -8.230 19.567 1.00 86.31 140 LEU A N 1
ATOM 1140 C CA . LEU A 1 140 ? -1.735 -8.251 18.971 1.00 86.31 140 LEU A CA 1
ATOM 1141 C C . LEU A 1 140 ? -0.695 -7.512 19.825 1.00 86.31 140 LEU A C 1
ATOM 1143 O O . LEU A 1 140 ? 0.455 -7.938 19.845 1.00 86.31 140 LEU A O 1
ATOM 1147 N N . LEU A 1 141 ? -1.091 -6.488 20.594 1.00 83.06 141 LEU A N 1
ATOM 1148 C CA . LEU A 1 141 ? -0.200 -5.802 21.547 1.00 83.06 141 LEU A CA 1
ATOM 1149 C C . LEU A 1 141 ? 0.315 -6.724 22.661 1.00 83.06 141 LEU A C 1
ATOM 1151 O O . LEU A 1 141 ? 1.324 -6.428 23.291 1.00 83.06 141 LEU A O 1
ATOM 1155 N N . THR A 1 142 ? -0.396 -7.818 22.934 1.00 80.94 142 THR A N 1
ATOM 1156 C CA . THR A 1 142 ? -0.035 -8.780 23.986 1.00 80.94 142 THR A CA 1
ATOM 1157 C C . THR A 1 142 ? 0.859 -9.908 23.476 1.00 80.94 142 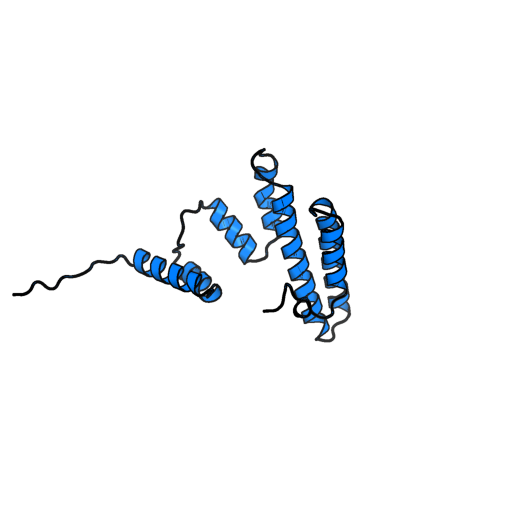THR A C 1
ATOM 1159 O O . THR A 1 142 ? 1.370 -10.699 24.270 1.00 80.94 142 THR A O 1
ATOM 1162 N N . LEU A 1 143 ? 1.044 -10.015 22.155 1.00 74.69 143 LEU A N 1
ATOM 1163 C CA . LEU A 1 143 ? 1.835 -11.083 21.560 1.00 74.69 143 LEU A CA 1
ATOM 1164 C C . LEU A 1 143 ? 3.331 -10.750 21.620 1.00 74.69 143 LEU A C 1
ATOM 1166 O O . LEU A 1 143 ? 3.726 -9.682 21.164 1.00 74.69 143 LEU A O 1
ATOM 1170 N N . PRO A 1 144 ? 4.188 -11.691 22.060 1.00 67.44 144 PRO A N 1
ATOM 1171 C CA . PRO A 1 144 ? 5.632 -11.462 22.110 1.00 67.44 144 PRO A CA 1
ATOM 1172 C C . PRO A 1 144 ? 6.274 -11.389 20.716 1.00 67.44 144 PRO A C 1
ATOM 1174 O O . PRO A 1 144 ? 7.347 -10.819 20.554 1.00 67.44 144 PRO A O 1
ATOM 1177 N N . ARG A 1 145 ? 5.648 -12.006 19.702 1.00 66.38 145 ARG A N 1
ATOM 1178 C CA . ARG A 1 145 ? 6.031 -11.911 18.286 1.00 66.38 145 ARG A CA 1
ATOM 1179 C C . ARG A 1 145 ? 4.787 -12.007 17.415 1.00 66.38 145 ARG A C 1
ATOM 1181 O O . ARG A 1 145 ? 3.964 -12.900 17.616 1.00 66.38 145 ARG A O 1
ATOM 1188 N N . LEU A 1 146 ? 4.691 -11.151 16.401 1.00 69.25 146 LEU A N 1
ATOM 1189 C CA . LEU A 1 146 ? 3.587 -11.162 15.433 1.00 69.25 146 LEU A CA 1
ATOM 1190 C C . LEU A 1 146 ? 3.475 -12.488 14.666 1.00 69.25 146 LEU A C 1
ATOM 1192 O O . LEU A 1 146 ? 2.369 -12.959 14.423 1.00 69.25 146 LEU A O 1
ATOM 1196 N N . THR A 1 147 ? 4.600 -13.151 14.384 1.00 66.31 147 THR A N 1
ATOM 1197 C CA . THR A 1 147 ? 4.646 -14.462 13.708 1.00 66.31 147 THR A CA 1
ATOM 1198 C C . THR A 1 147 ? 4.007 -15.604 14.504 1.00 66.31 147 THR A C 1
ATOM 1200 O O . THR A 1 147 ? 3.752 -16.671 13.944 1.00 66.31 147 THR A O 1
ATOM 1203 N N . ASN A 1 148 ? 3.716 -15.398 15.794 1.00 64.19 148 ASN A N 1
ATOM 1204 C CA . ASN A 1 148 ? 2.985 -16.370 16.609 1.00 64.19 148 ASN A CA 1
ATOM 1205 C C . ASN A 1 148 ? 1.480 -16.373 16.299 1.00 64.19 148 ASN A C 1
ATOM 1207 O O . ASN A 1 148 ? 0.778 -17.307 16.687 1.00 64.19 148 ASN A O 1
ATOM 1211 N N . HIS A 1 149 ? 0.977 -15.350 15.606 1.00 70.12 149 HIS A N 1
ATOM 1212 C CA . HIS A 1 149 ? -0.400 -15.305 15.141 1.00 70.12 149 HIS A CA 1
ATOM 1213 C C . HIS A 1 149 ? -0.536 -16.031 13.796 1.00 70.12 149 HIS A C 1
ATOM 1215 O O . HIS A 1 149 ? 0.264 -15.824 12.883 1.00 70.12 149 HIS A O 1
ATOM 1221 N N . ALA A 1 150 ? -1.581 -16.851 13.648 1.00 67.62 150 ALA A N 1
ATOM 1222 C CA . ALA A 1 150 ? -1.789 -17.677 12.455 1.00 67.62 150 ALA A CA 1
ATOM 1223 C C . ALA A 1 150 ? -1.899 -16.861 11.152 1.00 67.62 150 ALA A C 1
ATOM 1225 O O . ALA A 1 150 ? -1.486 -17.341 10.102 1.00 67.62 150 ALA A O 1
ATOM 1226 N N . GLU A 1 151 ? -2.410 -15.628 11.222 1.00 67.00 151 GLU A N 1
ATOM 1227 C CA . GLU A 1 151 ? -2.545 -14.742 10.054 1.00 67.00 151 GLU A CA 1
ATOM 1228 C C . GLU A 1 151 ? -1.215 -14.140 9.569 1.00 67.00 151 GLU A C 1
ATOM 1230 O O . GLU A 1 151 ? -1.132 -13.719 8.420 1.00 67.00 151 GLU A O 1
ATOM 1235 N N . PHE A 1 152 ? -0.180 -14.097 10.416 1.00 66.19 152 PHE A N 1
ATOM 1236 C CA . PHE A 1 152 ? 1.107 -13.445 10.117 1.00 66.19 152 PHE A CA 1
ATOM 1237 C C . PHE A 1 152 ? 2.272 -14.439 10.048 1.00 66.19 152 PHE A C 1
ATOM 1239 O O . PHE A 1 152 ? 3.443 -14.059 10.127 1.00 66.19 152 PHE A O 1
ATOM 1246 N N . LYS A 1 153 ? 1.960 -15.730 9.925 1.00 59.66 153 LYS A N 1
ATOM 1247 C CA . LYS A 1 153 ? 2.956 -16.778 9.743 1.00 59.66 153 LYS A CA 1
ATOM 1248 C C . LYS A 1 153 ? 3.415 -16.785 8.280 1.00 59.66 153 LYS A C 1
ATOM 1250 O O . LYS A 1 153 ? 2.590 -16.981 7.389 1.00 59.66 153 LYS A O 1
ATOM 1255 N N . ALA A 1 154 ? 4.706 -16.527 8.066 1.00 55.09 154 ALA A N 1
ATOM 1256 C CA . ALA A 1 154 ? 5.363 -16.582 6.758 1.00 55.09 154 ALA A CA 1
ATOM 1257 C C . ALA A 1 154 ? 5.466 -18.017 6.219 1.00 55.09 154 ALA A C 1
ATOM 1259 O O . ALA A 1 154 ? 5.635 -18.947 7.047 1.00 55.09 154 ALA A O 1
#

pLDDT: mean 86.12, std 13.38, range [46.5, 98.19]

Radius of gyration: 21.06 Å; chains: 1; bounding box: 38×34×77 Å

Foldseek 3Di:
DPPDPDDDDDPLRVLLVVLVVCVVVVVVVVNVVSCVVVVHDNDDDDPLRVVLVVCVVVLVLVVNVVSCVVVCPPPPDPPLVVLLVSLLVNLVVLLQVLLVVVVPPDPVVNVVSLVSSVVSLVVNPSSDPDPVRSVVSVVSSVDSHPCVDPVNPD

InterPro domains:
  IPR006594 LIS1 homology motif [PS50896] (10-42)
  IPR006595 CTLH, C-terminal LisH motif [PS50897] (45-102)
  IPR006595 CTLH, C-terminal LisH motif [SM00668] (45-102)
  IPR040067 WDR47 [PTHR19863] (1-153)
  IPR054532 TPL/SMU1, LisH-like dimerisation domain [PF17814] (13-40)